Protein AF-A0A5B7A0M5-F1 (afdb_monomer_lite)

Sequence (114 aa):
MDFSESTKVVYNRIQKLEPENVSKIIGYLLLQDHGEREMIRLAFSPDNLIHSLINKAKTDLGLSSKQAVSAPISTPQSNPAPVSDIPLQFTPFSPASSRPFSSPATLRAANPYW

Radius of gyration: 30.97 Å; chains: 1; bounding box: 58×80×61 Å

Secondary structure (DSSP, 8-state):
----HHHHHHHHHHHHH-TTTHHHHHHHHHTSTTHHHHHHHHHTS-HHHHHHHHHHHHHHTT-S--------------------------------------------------

InterPro domains:
  IPR056276 AtC3H46-like, PABC-like domain [PF23182] (1-66)

Organism: Davidia involucrata (NCBI:txid16924)

Foldseek 3Di:
DPDDPLLVLLLVLVCVVCVPCSVVLLVVLCPDPCSVVVSNVNSPDDSVVSVVSVVVSCVVVVVPPPPPPVDPPDDPDDDDDDDDDDDDDDDDDDDDDDYDDDDDDDDDDDDDDD

pLDDT: mean 74.53, std 22.61, range [39.28, 97.0]

Structure (mmCIF, N/CA/C/O backbone):
data_AF-A0A5B7A0M5-F1
#
_entry.id   AF-A0A5B7A0M5-F1
#
loop_
_atom_site.group_PDB
_atom_site.id
_atom_site.type_symbol
_atom_site.label_atom_id
_atom_site.label_alt_id
_atom_site.label_comp_id
_atom_site.label_asym_id
_atom_site.label_entity_id
_atom_site.label_seq_id
_atom_site.pdbx_PDB_ins_code
_atom_site.Cartn_x
_atom_site.Cartn_y
_atom_site.Cartn_z
_atom_site.occupancy
_atom_site.B_iso_or_equiv
_atom_site.auth_seq_id
_atom_site.auth_comp_id
_atom_site.auth_asym_id
_atom_site.auth_atom_id
_atom_site.pdbx_PDB_model_num
ATOM 1 N N . MET A 1 1 ? 13.978 -1.798 11.317 1.00 61.91 1 MET A N 1
ATOM 2 C CA . MET A 1 1 ? 12.936 -2.723 10.840 1.00 61.91 1 MET A CA 1
ATOM 3 C C . MET A 1 1 ? 13.471 -3.408 9.601 1.00 61.91 1 MET A C 1
ATOM 5 O O . MET A 1 1 ? 13.866 -2.725 8.662 1.00 61.91 1 MET A O 1
ATOM 9 N N . ASP A 1 2 ? 13.590 -4.724 9.647 1.00 82.50 2 ASP A N 1
ATOM 10 C CA . ASP A 1 2 ? 14.067 -5.600 8.578 1.00 82.50 2 ASP A CA 1
ATOM 11 C C . ASP A 1 2 ? 12.949 -5.852 7.559 1.00 82.50 2 ASP A C 1
ATOM 13 O O . ASP A 1 2 ? 12.377 -6.927 7.440 1.00 82.50 2 ASP A O 1
ATOM 17 N N . PHE A 1 3 ? 12.592 -4.800 6.830 1.00 87.50 3 PHE A N 1
ATOM 18 C CA . PHE A 1 3 ? 11.593 -4.878 5.774 1.00 87.50 3 PHE A CA 1
ATOM 19 C C . PHE A 1 3 ? 12.175 -5.360 4.442 1.00 87.50 3 PHE A C 1
ATOM 21 O O . PHE A 1 3 ? 13.338 -5.087 4.129 1.00 87.50 3 PHE A O 1
ATOM 28 N N . SER A 1 4 ? 11.320 -5.976 3.616 1.00 94.38 4 SER A N 1
ATOM 29 C CA . SER A 1 4 ? 11.610 -6.213 2.197 1.00 94.38 4 SER A CA 1
ATOM 30 C C . SER A 1 4 ? 11.890 -4.893 1.468 1.00 94.38 4 SER A C 1
ATOM 32 O O . SER A 1 4 ? 11.410 -3.828 1.874 1.00 94.38 4 SER A O 1
ATOM 34 N N . GLU A 1 5 ? 12.641 -4.943 0.368 1.00 95.62 5 GLU A N 1
ATOM 35 C CA . GLU A 1 5 ? 12.988 -3.733 -0.387 1.00 95.62 5 GLU A CA 1
ATOM 36 C C . GLU A 1 5 ? 11.743 -3.015 -0.930 1.00 95.62 5 GLU A C 1
ATOM 38 O O . GLU A 1 5 ? 11.610 -1.799 -0.798 1.00 95.62 5 GLU A O 1
ATOM 43 N N . SER A 1 6 ? 10.762 -3.778 -1.419 1.00 96.06 6 SER A N 1
ATOM 44 C CA . SER A 1 6 ? 9.465 -3.253 -1.853 1.00 96.06 6 SER A CA 1
ATOM 45 C C . SER A 1 6 ? 8.751 -2.506 -0.729 1.00 96.06 6 SER A C 1
ATOM 47 O O . SER A 1 6 ? 8.260 -1.395 -0.926 1.00 96.06 6 SER A O 1
ATOM 49 N N . THR A 1 7 ? 8.745 -3.069 0.482 1.00 96.75 7 THR A N 1
ATOM 50 C CA . THR A 1 7 ? 8.127 -2.424 1.643 1.00 96.75 7 THR A CA 1
ATOM 51 C C . THR A 1 7 ? 8.852 -1.138 2.028 1.00 96.75 7 THR A C 1
ATOM 53 O O . THR A 1 7 ? 8.182 -0.165 2.358 1.00 96.75 7 THR A O 1
ATOM 56 N N . LYS A 1 8 ? 10.188 -1.071 1.937 1.00 96.62 8 LYS A N 1
ATOM 57 C CA . LYS A 1 8 ? 10.931 0.178 2.191 1.00 96.62 8 LYS A CA 1
ATOM 58 C C . LYS A 1 8 ? 10.571 1.269 1.185 1.00 96.62 8 LYS A C 1
ATOM 60 O O . LYS A 1 8 ? 10.372 2.417 1.576 1.00 96.62 8 LYS A O 1
ATOM 65 N N . VAL A 1 9 ? 10.453 0.923 -0.099 1.00 96.69 9 VAL A N 1
ATOM 66 C CA . VAL A 1 9 ? 10.041 1.872 -1.146 1.00 96.69 9 VAL A CA 1
ATOM 67 C C . VAL A 1 9 ? 8.641 2.412 -0.859 1.00 96.69 9 VAL A C 1
ATOM 69 O O . VAL A 1 9 ? 8.441 3.628 -0.856 1.00 96.69 9 VAL A O 1
ATOM 72 N N . VAL A 1 10 ? 7.684 1.528 -0.564 1.00 97.00 10 VAL A N 1
ATOM 73 C CA . VAL A 1 10 ? 6.308 1.925 -0.227 1.00 97.00 10 VAL A CA 1
ATOM 74 C C . VAL A 1 10 ? 6.280 2.755 1.058 1.00 97.00 10 VAL A C 1
ATOM 76 O O . VAL A 1 10 ? 5.651 3.810 1.076 1.00 97.00 10 VAL A O 1
ATOM 79 N N . TYR A 1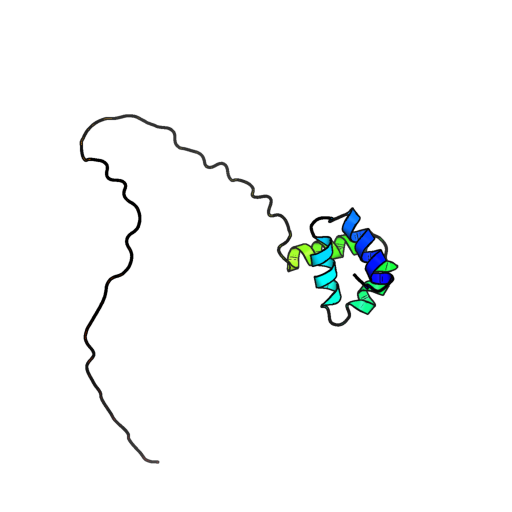 11 ? 7.015 2.349 2.097 1.00 96.75 11 TYR A N 1
ATOM 80 C CA . TYR A 1 11 ? 7.152 3.091 3.351 1.00 96.75 11 TYR A CA 1
ATOM 81 C C . TYR A 1 11 ? 7.634 4.518 3.094 1.00 96.75 11 TYR A C 1
ATOM 83 O O . TYR A 1 11 ? 6.978 5.463 3.517 1.00 96.75 11 TYR A O 1
ATOM 91 N N . ASN A 1 12 ? 8.724 4.694 2.345 1.00 96.25 12 ASN A N 1
ATOM 92 C CA . ASN A 1 12 ? 9.284 6.014 2.052 1.00 96.25 12 ASN A CA 1
ATOM 93 C C . ASN A 1 12 ? 8.312 6.900 1.259 1.00 96.25 12 ASN A C 1
ATOM 95 O O . ASN A 1 12 ? 8.261 8.111 1.471 1.00 96.25 12 ASN A O 1
ATOM 99 N N . ARG A 1 13 ? 7.533 6.316 0.342 1.00 96.69 13 ARG A N 1
ATOM 100 C CA . ARG A 1 13 ? 6.520 7.051 -0.432 1.00 96.69 13 ARG A CA 1
ATOM 101 C C . ARG A 1 13 ? 5.345 7.470 0.447 1.00 96.69 13 ARG A C 1
ATOM 103 O O . ARG A 1 13 ? 4.949 8.630 0.400 1.00 96.69 13 ARG A O 1
ATOM 110 N N . ILE A 1 14 ? 4.843 6.571 1.294 1.00 96.62 14 ILE A N 1
ATOM 111 C CA . ILE A 1 14 ? 3.765 6.881 2.241 1.00 96.62 14 ILE A CA 1
ATOM 112 C C . ILE A 1 14 ? 4.243 7.886 3.293 1.00 96.62 14 ILE A C 1
ATOM 114 O O . ILE A 1 14 ? 3.510 8.816 3.595 1.00 96.62 14 ILE A O 1
ATOM 118 N N . GLN A 1 15 ? 5.471 7.775 3.802 1.00 96.56 15 GLN A N 1
ATOM 119 C CA . GLN A 1 15 ? 6.026 8.682 4.813 1.00 96.56 15 GLN A CA 1
ATOM 120 C C . GLN A 1 15 ? 6.055 10.142 4.347 1.00 96.56 15 GLN A C 1
ATOM 122 O O . GLN A 1 15 ? 5.826 11.041 5.151 1.00 96.56 15 GLN A O 1
ATOM 127 N N . LYS A 1 16 ? 6.309 10.390 3.056 1.00 95.94 16 LYS A N 1
ATOM 128 C CA . LYS A 1 16 ? 6.275 11.745 2.481 1.00 95.94 16 LYS A CA 1
ATOM 129 C C . LYS A 1 16 ? 4.879 12.373 2.513 1.00 95.94 16 LYS A C 1
ATOM 131 O O . LYS A 1 16 ? 4.776 13.593 2.522 1.00 95.94 16 LYS A O 1
ATOM 136 N N . LEU A 1 17 ? 3.830 11.552 2.501 1.00 94.12 17 LEU A N 1
ATOM 137 C CA . LEU A 1 17 ? 2.432 11.986 2.453 1.00 94.12 17 LEU A CA 1
ATOM 138 C C . LEU A 1 17 ? 1.771 11.952 3.840 1.00 94.12 17 LEU A C 1
ATOM 140 O O . LEU A 1 17 ? 0.994 12.835 4.180 1.00 94.12 17 LEU A O 1
ATOM 144 N N . GLU A 1 18 ? 2.084 10.935 4.640 1.00 94.12 18 GLU A N 1
ATOM 145 C CA . GLU A 1 18 ? 1.461 10.617 5.928 1.00 94.12 18 GLU A CA 1
ATOM 146 C C . GLU A 1 18 ? 2.526 10.204 6.963 1.00 94.12 18 GLU A C 1
ATOM 148 O O . GLU A 1 18 ? 2.574 9.043 7.389 1.00 94.12 18 GLU A O 1
ATOM 153 N N . PRO A 1 19 ? 3.393 11.134 7.401 1.00 94.75 19 PRO A N 1
ATOM 154 C CA . PRO A 1 19 ? 4.484 10.818 8.321 1.00 94.75 19 PRO A CA 1
ATOM 155 C C . PRO A 1 19 ? 3.990 10.285 9.673 1.00 94.75 19 PRO A C 1
ATOM 157 O O . PRO A 1 19 ? 4.643 9.431 10.265 1.00 94.75 19 PRO A O 1
ATOM 160 N N . GLU A 1 20 ? 2.821 10.729 10.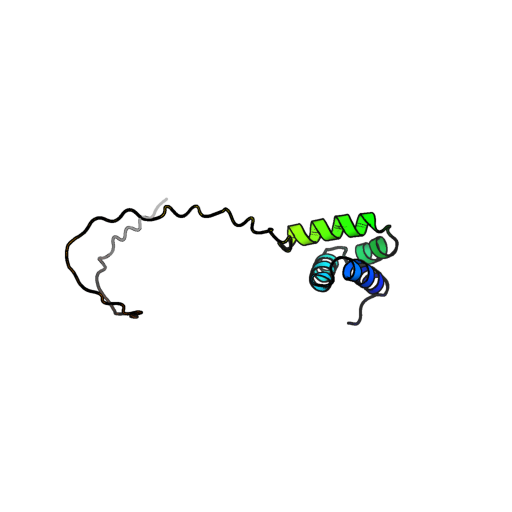144 1.00 95.25 20 GLU A N 1
ATOM 161 C CA . GLU A 1 20 ? 2.274 10.301 11.439 1.00 95.25 20 GLU A CA 1
ATOM 162 C C . GLU A 1 20 ? 1.626 8.912 11.404 1.00 95.25 20 GLU A C 1
ATOM 164 O O . GLU A 1 20 ? 1.578 8.208 12.414 1.00 95.25 20 GLU A O 1
ATOM 169 N N . ASN A 1 21 ? 1.125 8.498 10.237 1.00 95.44 21 ASN A N 1
ATOM 170 C CA . ASN A 1 21 ? 0.325 7.282 10.091 1.00 95.44 21 ASN A CA 1
ATOM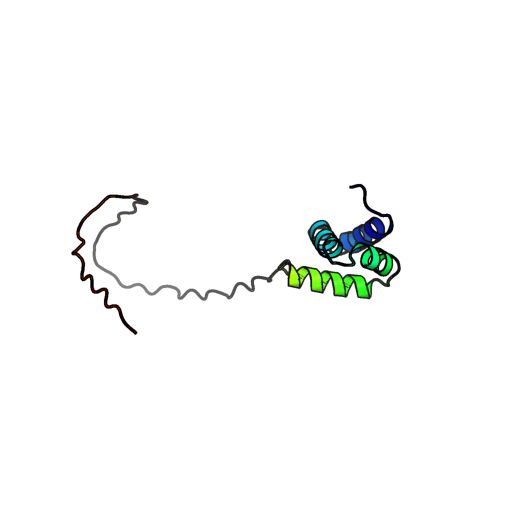 171 C C . ASN A 1 21 ? 1.034 6.174 9.303 1.00 95.44 21 ASN A C 1
ATOM 173 O O . ASN A 1 21 ? 0.489 5.073 9.201 1.00 95.44 21 ASN A O 1
ATOM 177 N N . VAL A 1 22 ? 2.241 6.420 8.779 1.00 96.00 22 VAL A N 1
ATOM 178 C CA . VAL A 1 22 ? 2.958 5.485 7.895 1.00 96.00 22 VAL A CA 1
ATOM 179 C C . VAL A 1 22 ? 3.064 4.076 8.477 1.00 96.00 22 VAL A C 1
ATOM 181 O O . VAL A 1 22 ? 2.702 3.115 7.803 1.00 96.00 22 VAL A O 1
ATOM 184 N N . SER A 1 23 ? 3.459 3.932 9.744 1.00 95.56 23 SER A N 1
ATOM 185 C CA . SER A 1 23 ? 3.611 2.616 10.379 1.00 95.56 23 SER A CA 1
ATOM 186 C C . SER A 1 23 ? 2.286 1.855 10.469 1.00 95.56 23 SER A C 1
ATOM 188 O O . SER A 1 23 ? 2.259 0.645 10.256 1.00 95.56 23 SER A O 1
ATOM 190 N N . LYS A 1 24 ? 1.174 2.557 10.728 1.00 96.50 24 LYS A N 1
ATOM 191 C CA . LYS A 1 24 ? -0.167 1.953 10.798 1.00 96.50 24 LYS A CA 1
ATOM 192 C C . LYS A 1 24 ? -0.654 1.523 9.418 1.00 96.50 24 LYS A C 1
ATOM 194 O O . LYS A 1 24 ? -1.192 0.432 9.277 1.00 96.50 24 LYS A O 1
ATOM 199 N N . ILE A 1 25 ? -0.432 2.356 8.401 1.00 96.75 25 ILE A N 1
ATOM 200 C CA . ILE A 1 25 ? -0.827 2.063 7.018 1.00 96.75 25 ILE A CA 1
ATOM 201 C C . ILE A 1 25 ? -0.011 0.887 6.466 1.00 96.75 25 ILE A C 1
ATOM 203 O O . ILE A 1 25 ? -0.572 -0.021 5.860 1.00 96.75 25 ILE A O 1
ATOM 207 N N . ILE A 1 26 ? 1.300 0.857 6.716 1.00 96.19 26 ILE A N 1
ATOM 208 C CA . ILE A 1 26 ? 2.163 -0.264 6.320 1.00 96.19 26 ILE A CA 1
ATOM 209 C C . ILE A 1 26 ? 1.749 -1.546 7.043 1.00 96.19 26 ILE A C 1
ATOM 211 O O . ILE A 1 26 ? 1.615 -2.581 6.396 1.00 96.19 26 ILE A O 1
ATOM 215 N N . GLY A 1 27 ? 1.472 -1.477 8.349 1.00 95.62 27 GLY A N 1
ATOM 216 C CA . GLY A 1 27 ? 0.946 -2.614 9.106 1.00 95.62 27 GLY A CA 1
ATOM 217 C C . GLY A 1 27 ? -0.373 -3.138 8.534 1.00 95.62 27 GLY A C 1
ATOM 218 O O . GLY A 1 27 ? -0.494 -4.331 8.275 1.00 95.62 27 GLY A O 1
ATOM 219 N N . TYR A 1 28 ? -1.325 -2.246 8.248 1.00 96.31 28 TYR A N 1
ATOM 220 C CA . TYR A 1 28 ? -2.596 -2.589 7.602 1.00 96.31 28 TYR A CA 1
ATOM 221 C C . TYR A 1 28 ? -2.395 -3.321 6.272 1.00 96.31 28 TYR A C 1
ATOM 223 O O . TYR A 1 28 ? -3.075 -4.304 5.999 1.00 96.31 28 TYR A O 1
ATOM 231 N N . LEU A 1 29 ? -1.439 -2.879 5.454 1.00 95.19 29 LEU A N 1
ATOM 232 C CA . LEU A 1 29 ? -1.158 -3.516 4.173 1.00 95.19 29 LEU A CA 1
ATOM 233 C C . LEU A 1 29 ? -0.514 -4.895 4.314 1.00 95.19 29 LEU A C 1
ATOM 235 O O . LEU A 1 29 ? -0.872 -5.806 3.575 1.00 95.19 29 LEU A O 1
ATOM 239 N N . LEU A 1 30 ? 0.436 -5.042 5.238 1.00 94.75 30 LEU A N 1
ATOM 240 C CA . LEU A 1 30 ? 1.166 -6.292 5.449 1.00 94.75 30 LEU A CA 1
ATOM 241 C C . LEU A 1 30 ? 0.301 -7.386 6.082 1.00 94.75 30 LEU A C 1
ATOM 243 O O . LEU A 1 30 ? 0.575 -8.560 5.868 1.00 94.75 30 LEU A O 1
ATOM 247 N N . LEU A 1 31 ? -0.736 -7.005 6.831 1.00 95.06 31 LEU A N 1
ATOM 248 C CA . LEU A 1 31 ? -1.688 -7.935 7.444 1.00 95.06 31 LEU A CA 1
ATOM 249 C C . LEU A 1 31 ? -2.729 -8.489 6.459 1.00 95.06 31 LEU A C 1
ATOM 251 O O . LEU A 1 31 ? -3.499 -9.368 6.834 1.00 95.06 31 LEU A O 1
ATOM 255 N N . GLN A 1 32 ? -2.778 -7.992 5.219 1.00 92.56 32 GLN A N 1
ATOM 256 C CA . GLN A 1 32 ? -3.651 -8.561 4.193 1.00 92.56 32 GLN A CA 1
ATOM 257 C C . GLN A 1 32 ? -3.110 -9.906 3.693 1.00 92.56 32 GLN A C 1
ATOM 259 O O . GLN A 1 32 ? -1.896 -10.101 3.626 1.00 92.56 32 GLN A O 1
ATOM 264 N N . ASP A 1 33 ? -4.004 -10.785 3.226 1.00 92.62 33 ASP A N 1
ATOM 265 C CA . ASP A 1 33 ? -3.665 -12.123 2.702 1.00 92.62 33 ASP A CA 1
ATOM 266 C C . ASP A 1 33 ? -2.574 -12.102 1.614 1.00 92.62 33 ASP A C 1
ATOM 268 O O . ASP A 1 33 ? -1.849 -13.075 1.400 1.00 92.62 33 ASP A O 1
ATOM 272 N N . HIS A 1 34 ? -2.441 -10.979 0.902 1.00 93.69 34 HIS A N 1
ATOM 273 C CA . HIS A 1 34 ? -1.454 -10.772 -0.159 1.00 93.69 34 HIS A CA 1
ATOM 274 C C . HIS A 1 34 ? -0.533 -9.570 0.095 1.00 93.69 34 HIS A C 1
ATOM 276 O O . HIS A 1 34 ? -0.049 -8.962 -0.858 1.00 93.69 34 HIS A O 1
ATOM 282 N N . GLY A 1 35 ? -0.263 -9.232 1.360 1.00 93.75 35 GLY A N 1
ATOM 283 C CA . GLY A 1 35 ? 0.479 -8.028 1.743 1.00 93.75 35 GLY A CA 1
ATOM 284 C C . GLY A 1 35 ? 1.825 -7.861 1.033 1.00 93.75 35 GLY A C 1
ATOM 285 O O . GLY A 1 35 ? 2.093 -6.803 0.471 1.00 93.75 35 GLY A O 1
ATOM 286 N N . GLU A 1 36 ? 2.652 -8.907 0.961 1.00 92.94 36 GLU A N 1
ATOM 287 C CA . GLU A 1 36 ? 3.951 -8.842 0.271 1.00 92.94 36 GLU A CA 1
ATOM 288 C C . GLU A 1 36 ? 3.810 -8.624 -1.246 1.00 92.94 36 GLU A C 1
ATOM 290 O O . GLU A 1 36 ? 4.486 -7.773 -1.829 1.00 92.94 36 GLU A O 1
ATOM 295 N N . ARG A 1 37 ? 2.888 -9.343 -1.898 1.00 94.88 37 ARG A N 1
ATOM 296 C CA . ARG A 1 37 ? 2.615 -9.175 -3.334 1.00 94.88 37 ARG A CA 1
ATOM 297 C C . ARG A 1 37 ? 2.122 -7.762 -3.635 1.00 94.88 37 ARG A C 1
ATOM 299 O O . ARG A 1 37 ? 2.551 -7.148 -4.611 1.00 94.88 37 ARG A O 1
ATOM 306 N N . GLU A 1 38 ? 1.241 -7.243 -2.788 1.00 94.62 38 GLU A N 1
ATOM 307 C CA . GLU A 1 38 ? 0.727 -5.884 -2.903 1.00 94.62 38 GLU A CA 1
ATOM 308 C C . GLU A 1 38 ? 1.831 -4.850 -2.661 1.00 94.62 38 GLU A C 1
ATOM 310 O O . GLU A 1 38 ? 1.896 -3.868 -3.393 1.00 94.62 38 GLU A O 1
ATOM 315 N N . MET A 1 39 ? 2.768 -5.090 -1.736 1.00 96.31 39 MET A N 1
ATOM 316 C CA . MET A 1 39 ? 3.948 -4.233 -1.549 1.00 96.31 39 MET A CA 1
ATOM 317 C C . MET A 1 39 ? 4.797 -4.151 -2.811 1.00 96.31 39 MET A C 1
ATOM 319 O O . MET A 1 39 ? 5.171 -3.054 -3.221 1.00 96.31 39 MET A O 1
ATOM 323 N N . ILE A 1 40 ? 5.074 -5.294 -3.446 1.00 96.69 40 ILE A N 1
ATOM 324 C CA . ILE A 1 40 ? 5.804 -5.334 -4.718 1.00 96.69 40 ILE A CA 1
ATOM 325 C C . ILE A 1 40 ? 5.042 -4.522 -5.767 1.00 96.69 40 ILE A C 1
ATOM 327 O O . ILE A 1 40 ? 5.612 -3.618 -6.374 1.00 96.69 40 ILE A O 1
ATOM 331 N N . ARG A 1 41 ? 3.737 -4.768 -5.940 1.00 95.88 41 ARG A N 1
ATOM 332 C CA . ARG A 1 41 ? 2.925 -4.032 -6.920 1.00 95.88 41 ARG A CA 1
ATOM 333 C C . ARG A 1 41 ? 2.949 -2.526 -6.665 1.00 95.88 41 ARG A C 1
ATOM 335 O O . ARG A 1 41 ? 3.129 -1.755 -7.604 1.00 95.88 41 ARG A O 1
ATOM 342 N N . LEU A 1 42 ? 2.781 -2.103 -5.415 1.00 95.75 42 LEU A N 1
ATOM 343 C CA . LEU A 1 42 ? 2.746 -0.695 -5.025 1.00 95.75 42 LEU A CA 1
ATOM 344 C C . LEU A 1 42 ? 4.103 -0.012 -5.196 1.00 95.75 42 LEU A C 1
ATOM 346 O O . LEU A 1 42 ? 4.141 1.137 -5.633 1.00 95.75 42 LEU A O 1
ATOM 350 N N . ALA A 1 43 ? 5.208 -0.711 -4.925 1.00 96.12 43 ALA A N 1
ATOM 351 C CA . ALA A 1 43 ? 6.555 -0.176 -5.109 1.00 96.12 43 ALA A CA 1
ATOM 352 C C . ALA A 1 43 ? 6.798 0.275 -6.560 1.00 96.12 43 ALA A C 1
ATOM 354 O O . ALA A 1 43 ? 7.377 1.340 -6.771 1.00 96.12 43 ALA A O 1
ATOM 355 N N . PHE A 1 44 ? 6.277 -0.476 -7.535 1.00 95.81 44 PHE A N 1
ATOM 356 C CA . PHE A 1 44 ? 6.375 -0.175 -8.971 1.00 95.81 44 PHE A CA 1
ATOM 357 C C . PHE A 1 44 ? 5.159 0.569 -9.549 1.00 95.81 44 PHE A C 1
ATOM 359 O O . PHE A 1 44 ? 5.126 0.876 -10.738 1.00 95.81 44 PHE A O 1
ATOM 366 N N . SER A 1 45 ? 4.150 0.867 -8.730 1.00 94.19 45 SER A N 1
ATOM 367 C CA . SER A 1 45 ? 2.950 1.592 -9.156 1.00 94.19 45 SER A CA 1
ATOM 368 C C . SER A 1 45 ? 3.160 3.109 -9.149 1.00 94.19 45 SER A C 1
ATOM 370 O O . SER A 1 45 ? 3.988 3.601 -8.382 1.00 94.19 45 SER A O 1
ATOM 372 N N . PRO A 1 46 ? 2.386 3.884 -9.927 1.00 95.00 46 PRO A N 1
ATOM 373 C CA . PRO A 1 46 ? 2.383 5.347 -9.855 1.00 95.00 46 PRO A CA 1
ATOM 374 C C . PRO A 1 46 ? 1.778 5.880 -8.541 1.00 95.00 46 PRO A C 1
ATOM 376 O O . PRO A 1 46 ? 1.034 5.183 -7.846 1.00 95.00 46 PRO A O 1
ATOM 379 N N . ASP A 1 47 ? 2.108 7.127 -8.183 1.00 92.50 47 ASP A N 1
ATOM 380 C CA . ASP A 1 47 ? 1.761 7.724 -6.879 1.00 92.50 47 ASP A CA 1
ATOM 381 C C . ASP A 1 47 ? 0.246 7.825 -6.636 1.00 92.50 47 ASP A C 1
ATOM 383 O O . ASP A 1 47 ? -0.211 7.656 -5.508 1.00 92.50 47 ASP A O 1
ATOM 387 N N . ASN A 1 48 ? -0.571 8.010 -7.676 1.00 93.25 48 ASN A N 1
ATOM 388 C CA . ASN A 1 48 ? -2.031 8.099 -7.541 1.00 93.25 48 ASN A CA 1
ATOM 389 C C . ASN A 1 48 ? -2.656 6.848 -6.888 1.00 93.25 48 ASN A C 1
ATOM 391 O O . ASN A 1 48 ? -3.644 6.956 -6.154 1.00 93.25 48 ASN A O 1
ATOM 395 N N . LEU A 1 49 ? -2.070 5.666 -7.114 1.00 94.12 49 LEU A N 1
ATOM 396 C CA . LEU A 1 49 ? -2.515 4.432 -6.465 1.00 94.12 49 LEU A CA 1
ATOM 397 C C . LEU A 1 49 ? -2.162 4.422 -4.976 1.00 94.12 49 LEU A C 1
ATOM 399 O O . LEU A 1 49 ? -2.981 4.003 -4.160 1.00 94.12 49 LEU A O 1
ATOM 403 N N . ILE A 1 50 ? -0.996 4.960 -4.610 1.00 94.69 50 ILE A N 1
ATOM 404 C CA . ILE A 1 50 ? -0.600 5.115 -3.207 1.00 94.69 50 ILE A CA 1
ATOM 405 C C . ILE A 1 50 ? -1.551 6.065 -2.482 1.00 94.69 50 ILE A C 1
ATOM 407 O O . ILE A 1 50 ? -2.014 5.734 -1.397 1.00 94.69 50 ILE A O 1
ATOM 411 N N . HIS A 1 51 ? -1.912 7.198 -3.087 1.00 95.00 51 HIS A N 1
ATOM 412 C CA . HIS A 1 51 ? -2.858 8.145 -2.484 1.00 95.00 51 HIS A CA 1
ATOM 413 C C . HIS A 1 51 ? -4.225 7.501 -2.215 1.00 95.00 51 HIS A C 1
ATOM 415 O O . HIS A 1 51 ? -4.778 7.624 -1.122 1.00 95.00 51 HIS A O 1
ATOM 421 N N . SER A 1 52 ? -4.757 6.778 -3.204 1.00 94.69 52 SER A N 1
ATOM 422 C CA . SER A 1 52 ? -6.044 6.082 -3.075 1.00 94.69 52 SER A CA 1
ATOM 423 C C . SER A 1 52 ? -6.004 5.042 -1.955 1.00 94.69 52 SER A C 1
ATOM 425 O O . SER A 1 52 ? -6.935 4.928 -1.159 1.00 94.69 52 SER A O 1
ATOM 427 N N . LEU A 1 53 ? -4.892 4.316 -1.859 1.00 94.00 53 LEU A N 1
ATOM 428 C CA . LEU A 1 53 ? -4.687 3.296 -0.846 1.00 94.00 53 LEU A CA 1
ATOM 429 C C . LEU A 1 53 ? -4.508 3.882 0.558 1.00 94.00 53 LEU A C 1
ATOM 431 O O . LEU A 1 53 ? -5.073 3.349 1.509 1.00 94.00 53 LEU A O 1
ATOM 435 N N . ILE A 1 54 ? -3.767 4.983 0.688 1.00 95.38 54 ILE A N 1
ATOM 436 C CA . ILE A 1 54 ? -3.639 5.735 1.940 1.00 95.38 54 ILE A CA 1
ATOM 437 C C . ILE A 1 54 ? -5.024 6.151 2.429 1.00 95.38 54 ILE A C 1
ATOM 439 O O . ILE A 1 54 ? -5.355 5.916 3.588 1.00 95.38 54 ILE A O 1
ATOM 443 N N . ASN A 1 55 ? -5.852 6.720 1.549 1.00 95.50 55 ASN A N 1
ATOM 444 C CA . ASN A 1 55 ? -7.202 7.144 1.909 1.00 95.50 55 ASN A CA 1
ATOM 445 C C . ASN A 1 55 ? -8.051 5.961 2.376 1.00 95.50 55 ASN A C 1
ATOM 447 O O . ASN A 1 55 ? -8.654 6.039 3.444 1.00 95.50 55 ASN A O 1
ATOM 451 N N . LYS A 1 56 ? -8.027 4.843 1.638 1.00 95.31 56 LYS A N 1
ATOM 452 C CA . LYS A 1 56 ? -8.717 3.612 2.044 1.00 95.31 56 LYS A CA 1
ATOM 453 C C . LYS A 1 56 ? -8.254 3.137 3.423 1.00 95.31 56 LYS A C 1
ATOM 455 O O . LYS A 1 56 ? -9.082 2.908 4.297 1.00 95.31 56 LYS A O 1
ATOM 460 N N . ALA A 1 57 ? -6.943 3.037 3.640 1.00 95.62 57 ALA A N 1
ATOM 461 C CA . ALA A 1 57 ? -6.382 2.600 4.913 1.00 95.62 57 ALA A CA 1
ATOM 462 C C . ALA A 1 57 ? -6.768 3.548 6.058 1.00 95.62 57 ALA A C 1
ATOM 464 O O . ALA A 1 57 ? -7.123 3.095 7.140 1.00 95.62 57 ALA A O 1
ATOM 465 N N . LYS A 1 58 ? -6.759 4.867 5.831 1.00 95.12 58 LYS A N 1
ATOM 466 C CA . LYS A 1 58 ? -7.183 5.852 6.837 1.00 95.12 58 LYS A CA 1
ATOM 467 C C . LYS A 1 58 ? -8.663 5.731 7.180 1.00 95.12 58 LYS A C 1
ATOM 469 O O . LYS A 1 58 ? -9.008 5.883 8.349 1.00 95.12 58 LYS A O 1
ATOM 474 N N . THR A 1 59 ? -9.522 5.467 6.199 1.00 95.31 59 THR A N 1
ATOM 475 C CA . THR A 1 59 ? -10.948 5.218 6.434 1.00 95.31 59 THR A CA 1
ATOM 476 C C . THR A 1 59 ? -11.151 3.944 7.248 1.00 95.31 59 THR A C 1
ATOM 478 O O . THR A 1 59 ? -11.813 3.995 8.281 1.00 95.31 59 THR A O 1
ATOM 481 N N . ASP A 1 60 ? -10.521 2.841 6.843 1.00 94.94 60 ASP A N 1
ATOM 482 C CA . ASP A 1 60 ? -10.671 1.534 7.494 1.00 94.94 60 ASP A CA 1
ATOM 483 C C . ASP A 1 60 ? -10.112 1.531 8.928 1.00 94.94 60 ASP A C 1
ATOM 485 O O . ASP A 1 60 ? -10.663 0.887 9.818 1.00 94.94 60 ASP A O 1
ATOM 489 N N . LEU A 1 61 ? -9.036 2.283 9.174 1.00 94.19 61 LEU A N 1
ATOM 490 C CA . LEU A 1 61 ? -8.403 2.412 10.490 1.00 94.19 61 LEU A CA 1
ATOM 491 C C . LEU A 1 61 ? -8.999 3.540 11.352 1.00 94.19 61 LEU A C 1
ATOM 493 O O . LEU A 1 61 ? -8.538 3.755 12.473 1.00 94.19 61 LEU A O 1
ATOM 497 N N . GLY A 1 62 ? -9.965 4.309 10.837 1.00 93.44 62 GLY A N 1
ATOM 498 C CA . GLY A 1 62 ? -10.517 5.473 11.540 1.00 93.44 62 GLY A CA 1
ATOM 499 C C . GLY A 1 62 ? -9.501 6.599 11.789 1.00 93.44 62 GLY A C 1
ATOM 500 O O . GLY A 1 62 ? -9.673 7.392 12.710 1.00 93.44 62 GLY A O 1
ATOM 501 N N . LEU A 1 63 ? -8.438 6.677 10.980 1.00 89.00 63 LEU A N 1
ATOM 502 C CA . LEU A 1 63 ? -7.377 7.693 11.060 1.00 89.00 63 LEU A CA 1
ATOM 503 C C . LEU A 1 63 ? -7.709 8.961 10.273 1.00 89.00 63 LEU A C 1
ATOM 505 O O . LEU A 1 63 ? -6.930 9.916 10.273 1.00 89.00 63 LEU A O 1
ATOM 509 N N . SER A 1 64 ? -8.838 8.979 9.560 1.00 80.88 64 SER A N 1
ATOM 510 C CA . SER A 1 64 ? -9.346 10.222 8.998 1.00 80.88 64 SER A CA 1
ATOM 511 C C . SER A 1 64 ? -9.611 11.166 10.160 1.00 80.88 64 SER A C 1
ATOM 513 O O . SER A 1 64 ? -10.522 10.925 10.952 1.00 80.88 64 SER A O 1
ATOM 515 N N . SER A 1 65 ? -8.811 12.229 10.263 1.00 65.31 65 SER A N 1
ATOM 516 C CA . SER A 1 65 ? -9.102 13.330 11.167 1.00 65.31 65 SER A CA 1
ATOM 517 C C . SER A 1 65 ? -10.506 13.802 10.817 1.00 65.31 65 SER A C 1
ATOM 519 O O . SER A 1 65 ? -10.726 14.431 9.780 1.00 65.31 65 SER A O 1
ATOM 521 N N . LYS A 1 66 ? -11.494 13.426 11.636 1.00 58.69 66 LYS A N 1
ATOM 522 C CA . LYS A 1 66 ? -12.710 14.213 11.736 1.00 58.69 66 LYS A CA 1
ATOM 523 C C . LYS A 1 66 ? -12.180 15.569 12.145 1.00 58.69 66 LYS A C 1
ATOM 525 O O . LYS A 1 66 ? -11.829 15.764 13.304 1.00 58.69 66 LYS A O 1
ATOM 530 N N . GLN A 1 67 ? -12.082 16.478 11.183 1.00 52.09 67 GLN A N 1
ATOM 531 C CA . GLN A 1 67 ? -12.119 17.886 11.486 1.00 52.09 67 GLN A CA 1
ATOM 532 C C . GLN A 1 67 ? -13.375 18.028 12.332 1.00 52.09 67 GLN A C 1
ATOM 534 O O . GLN A 1 67 ? -14.492 17.887 11.832 1.00 52.09 67 GLN A O 1
ATOM 539 N N . ALA A 1 68 ? -13.181 18.112 13.647 1.00 51.22 68 ALA A N 1
ATOM 540 C CA . ALA A 1 68 ? -14.232 18.457 14.563 1.00 51.22 68 ALA A CA 1
ATOM 541 C C . ALA A 1 68 ? -14.630 19.851 14.104 1.00 51.22 68 ALA A C 1
ATOM 543 O O . ALA A 1 68 ? -13.963 20.839 14.399 1.00 51.22 68 ALA A O 1
ATOM 544 N N . VAL A 1 69 ? -15.650 19.912 13.253 1.00 50.97 69 VAL A N 1
ATOM 545 C CA . VAL A 1 69 ? -16.395 21.131 13.034 1.00 50.97 69 VAL A CA 1
ATOM 546 C C . VAL A 1 69 ? -17.009 21.373 14.397 1.00 50.97 69 VAL A C 1
ATOM 548 O O . VAL A 1 69 ? -18.021 20.771 14.750 1.00 50.97 69 VAL A O 1
ATOM 551 N N . SER A 1 70 ? -16.297 22.138 15.219 1.00 49.94 70 SER A N 1
ATOM 552 C CA . SER A 1 70 ? -16.824 22.716 16.435 1.00 49.94 70 SER A CA 1
ATOM 553 C C . SER A 1 70 ? -18.064 23.476 15.997 1.00 49.94 70 SER A C 1
ATOM 555 O O . SER A 1 70 ? -17.965 24.561 15.426 1.00 49.94 70 SER A O 1
ATOM 557 N N . ALA A 1 71 ? -19.234 22.861 16.157 1.00 55.28 71 ALA A N 1
ATOM 558 C CA . ALA A 1 71 ? -20.484 23.578 16.032 1.00 55.28 71 ALA A CA 1
ATOM 559 C C . ALA A 1 71 ? -20.383 24.777 16.988 1.00 55.28 71 ALA A C 1
ATOM 561 O O . ALA A 1 71 ? -19.980 24.579 18.141 1.00 55.28 71 ALA A O 1
ATOM 562 N N . PRO A 1 72 ? -20.673 26.013 16.549 1.00 50.19 72 PRO A N 1
ATOM 563 C CA . PRO A 1 72 ? -20.719 27.130 17.471 1.00 50.19 72 PRO A CA 1
ATOM 564 C C . PRO A 1 72 ? -21.855 26.843 18.450 1.00 50.19 72 PRO A C 1
ATOM 566 O O . PRO A 1 72 ? -23.030 26.869 18.090 1.00 50.19 72 PRO A O 1
ATOM 569 N N . ILE A 1 73 ? -21.502 26.510 19.690 1.00 54.16 73 ILE A N 1
ATOM 570 C CA . ILE A 1 73 ? -22.448 26.507 20.798 1.00 54.16 73 ILE A CA 1
ATOM 571 C C . ILE A 1 73 ? -22.833 27.974 20.986 1.00 54.16 73 ILE A C 1
ATOM 573 O O . ILE A 1 73 ? -22.087 28.749 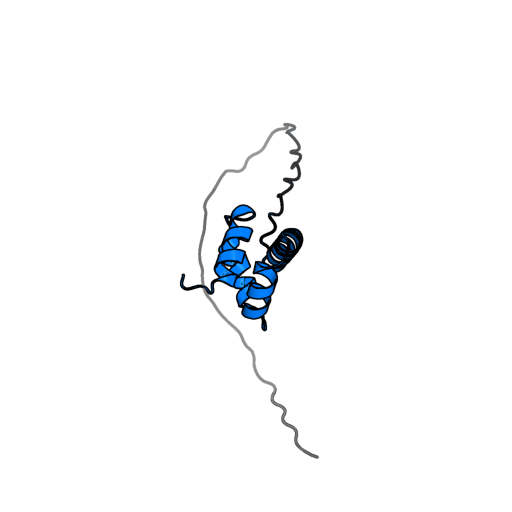21.581 1.00 54.16 73 ILE A O 1
ATOM 577 N N . SER A 1 74 ? -23.964 28.379 20.411 1.00 47.81 74 SER A N 1
ATOM 578 C CA . SER A 1 74 ? -24.589 29.655 20.731 1.00 47.81 74 SER A CA 1
ATOM 579 C C . SER A 1 74 ? -24.972 29.632 22.207 1.00 47.81 74 SER A C 1
ATOM 581 O O . SER A 1 74 ? -25.886 28.925 22.624 1.00 47.81 74 SER A O 1
ATOM 583 N N . THR A 1 75 ? -24.237 30.394 23.005 1.00 56.91 75 THR A N 1
ATOM 584 C CA . THR A 1 75 ? -24.598 30.772 24.366 1.00 56.91 75 THR A CA 1
ATOM 585 C C . THR A 1 75 ? -25.819 31.699 24.327 1.00 56.91 75 THR A C 1
ATOM 587 O O . THR A 1 75 ? -25.757 32.740 23.671 1.00 56.91 75 THR A O 1
ATOM 590 N N . PRO A 1 76 ? -26.927 31.416 25.037 1.00 49.34 76 PRO A N 1
ATOM 591 C CA . PRO A 1 76 ? -27.874 32.461 25.375 1.00 49.34 76 PRO A CA 1
ATOM 592 C C . PRO A 1 76 ? -27.347 33.202 26.607 1.00 49.34 76 PRO A C 1
ATOM 594 O O . PRO A 1 76 ? -27.330 32.700 27.730 1.00 49.34 76 PRO A O 1
ATOM 597 N N . GLN A 1 77 ? -26.856 34.403 26.334 1.00 46.59 77 GLN A N 1
ATOM 598 C CA . GLN A 1 77 ? -26.431 35.424 27.274 1.00 46.59 77 GLN A CA 1
ATOM 599 C C . GLN A 1 77 ? -27.616 35.918 28.130 1.00 46.59 77 GLN A C 1
ATOM 601 O O . GLN A 1 77 ? -28.645 36.329 27.605 1.00 46.59 77 GLN A O 1
ATOM 606 N N . SER A 1 78 ? -27.422 35.835 29.449 1.00 46.25 78 SER A N 1
ATOM 607 C CA . SER A 1 78 ? -28.030 36.570 30.575 1.00 46.25 78 SER A CA 1
ATOM 608 C C . SER A 1 78 ? -29.247 37.486 30.339 1.00 46.25 78 SER A C 1
ATOM 610 O O . SER A 1 78 ? -29.144 38.489 29.635 1.00 46.25 78 SER A O 1
ATOM 612 N N . ASN A 1 79 ? -30.298 37.287 31.143 1.00 44.28 79 ASN A N 1
ATOM 613 C CA . ASN A 1 79 ? -31.136 38.382 31.647 1.00 44.28 79 ASN A CA 1
ATOM 614 C C . ASN A 1 79 ? -31.223 38.289 33.191 1.00 44.28 79 ASN A C 1
ATOM 616 O O . ASN A 1 79 ? -31.374 37.173 33.695 1.00 44.28 79 ASN A O 1
ATOM 620 N N . PRO A 1 80 ? -31.103 39.395 33.954 1.00 53.78 80 PRO A N 1
ATOM 621 C CA . PRO A 1 80 ? -31.083 39.369 35.413 1.00 53.78 80 PRO A CA 1
ATOM 622 C C . PRO A 1 80 ? -32.476 39.637 36.004 1.00 53.78 80 PRO A C 1
ATOM 624 O O . PRO A 1 80 ? -33.128 40.615 35.646 1.00 53.78 80 PRO A O 1
ATOM 627 N N . ALA A 1 81 ? -32.908 38.815 36.961 1.00 42.66 81 ALA A N 1
ATOM 628 C CA . ALA A 1 81 ? -33.921 39.190 37.952 1.00 42.66 81 ALA A CA 1
ATOM 629 C C . ALA A 1 81 ? -33.742 38.357 39.242 1.00 42.66 81 ALA A C 1
ATOM 631 O O . ALA A 1 81 ? -33.209 37.249 39.162 1.00 42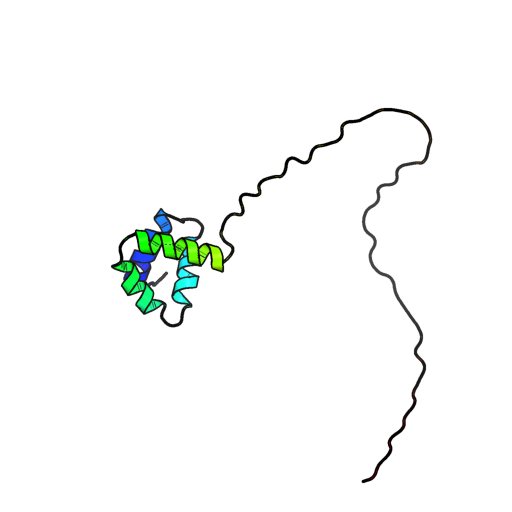.66 81 ALA A O 1
ATOM 632 N N . PRO A 1 82 ? -34.099 38.898 40.424 1.00 49.59 82 PRO A N 1
ATOM 633 C CA . PRO A 1 82 ? -33.432 38.572 41.683 1.00 49.59 82 PRO A CA 1
ATOM 634 C C . PRO A 1 82 ? -34.274 37.699 42.636 1.00 49.59 82 PRO A C 1
ATOM 636 O O . PRO A 1 82 ? -35.483 37.597 42.463 1.00 49.59 82 PRO A O 1
ATOM 639 N N . VAL A 1 83 ? -33.593 37.196 43.680 1.00 45.41 83 VAL A N 1
ATOM 640 C CA . VAL A 1 83 ? -34.076 36.593 44.951 1.00 45.41 83 VAL A CA 1
ATOM 641 C C . VAL A 1 83 ? -34.806 35.234 44.823 1.00 45.41 83 VAL A C 1
ATOM 643 O O . VAL A 1 83 ? -35.626 35.049 43.939 1.00 45.41 83 VAL A O 1
ATOM 646 N N . SER A 1 84 ? -34.543 34.181 45.602 1.00 39.28 84 SER A N 1
ATOM 647 C CA . SER A 1 84 ? -34.023 34.064 46.968 1.00 39.28 84 SER A CA 1
ATOM 648 C C . SER A 1 84 ? -33.252 32.749 47.179 1.00 39.28 84 SER A C 1
ATOM 650 O O . SER A 1 84 ? -33.510 31.763 46.497 1.00 39.28 84 SER A O 1
ATOM 652 N N . ASP A 1 85 ? -32.332 32.807 48.147 1.00 45.00 85 ASP A N 1
ATOM 653 C CA . ASP A 1 85 ? -31.815 31.770 49.057 1.00 45.00 85 ASP A CA 1
ATOM 654 C C . ASP A 1 85 ? -31.822 30.290 48.642 1.00 45.00 85 ASP A C 1
ATOM 656 O O . ASP A 1 85 ? -32.877 29.715 48.421 1.00 45.00 85 ASP A O 1
ATOM 660 N N . ILE A 1 86 ? -30.644 29.644 48.704 1.00 54.47 86 ILE A N 1
ATOM 661 C CA . ILE A 1 86 ? -30.335 28.438 49.521 1.00 54.47 86 ILE A CA 1
ATOM 662 C C . ILE A 1 86 ? -28.933 27.902 49.130 1.00 54.47 86 ILE A C 1
ATOM 664 O O . ILE A 1 86 ? -28.562 27.955 47.956 1.00 54.47 86 ILE A O 1
ATOM 668 N N . PRO A 1 87 ? -28.088 27.477 50.095 1.00 46.62 87 PRO A N 1
ATOM 669 C CA . PRO A 1 87 ? -26.644 27.645 49.983 1.00 46.62 87 PRO A CA 1
ATOM 670 C C . PRO A 1 87 ? -25.892 26.491 49.306 1.00 46.62 87 PRO A C 1
ATOM 672 O O . PRO A 1 87 ? -26.244 25.317 49.392 1.00 46.62 87 PRO A O 1
ATOM 675 N N . LEU A 1 88 ? -24.775 26.901 48.703 1.00 51.44 88 LEU A N 1
ATOM 676 C CA . LEU A 1 88 ? -23.616 26.142 48.237 1.00 51.44 88 LEU A CA 1
ATOM 677 C C . LEU A 1 88 ? -23.237 24.960 49.140 1.00 51.44 88 LEU A C 1
ATOM 679 O O . LEU A 1 88 ? -22.803 25.204 50.261 1.00 51.44 88 LEU A O 1
ATOM 683 N N . GLN A 1 89 ? -23.203 23.736 48.597 1.00 48.22 89 GLN A N 1
ATOM 684 C CA . GLN A 1 89 ? -22.172 22.750 48.952 1.00 48.22 89 GLN A CA 1
ATOM 685 C C . GLN A 1 89 ? -21.768 21.917 47.728 1.00 48.22 89 GLN A C 1
ATOM 687 O O . GLN A 1 89 ? -22.431 20.969 47.319 1.00 48.22 89 GLN A O 1
ATOM 692 N N . PHE A 1 90 ? -20.625 22.299 47.157 1.00 49.50 90 PHE A N 1
ATOM 693 C CA . PHE A 1 90 ? -19.733 21.388 46.455 1.00 49.50 90 PHE A CA 1
ATOM 694 C C . PHE A 1 90 ? -19.232 20.343 47.454 1.00 49.50 90 PHE A C 1
ATOM 696 O O . PHE A 1 90 ? -18.557 20.726 48.403 1.00 49.50 90 PHE A O 1
ATOM 703 N N . THR A 1 91 ? -19.446 19.053 47.196 1.00 52.97 91 THR A N 1
ATOM 704 C CA . THR A 1 91 ? -18.429 18.034 47.492 1.00 52.97 91 THR A CA 1
ATOM 705 C C . THR A 1 91 ? -18.511 16.842 46.528 1.00 52.97 91 THR A C 1
ATOM 707 O O . THR A 1 91 ? -19.593 16.488 46.058 1.00 52.97 91 THR A O 1
ATOM 710 N N . PRO A 1 92 ? -17.348 16.257 46.186 1.00 51.16 92 PRO A N 1
ATOM 711 C CA . PRO A 1 92 ? -17.173 15.237 45.161 1.00 51.16 92 PRO A CA 1
ATOM 712 C C . PRO A 1 92 ? -17.143 13.822 45.771 1.00 51.16 92 PRO A C 1
ATOM 714 O O . PRO A 1 92 ? -16.758 13.667 46.920 1.00 51.16 92 PRO A O 1
ATOM 717 N N . PHE A 1 93 ? -17.478 12.801 44.974 1.00 47.53 93 PHE A N 1
ATOM 718 C CA . PHE A 1 93 ? -17.270 11.360 45.223 1.00 47.53 93 PHE A CA 1
ATOM 719 C C . PHE A 1 93 ? -17.728 10.771 46.580 1.00 47.53 93 PHE A C 1
ATOM 721 O O . PHE A 1 93 ? -17.223 11.087 47.652 1.00 47.53 93 PHE A O 1
ATOM 728 N N . SER A 1 94 ? -18.568 9.732 46.530 1.00 48.09 94 SER A N 1
ATOM 729 C CA . SER A 1 94 ? -18.558 8.691 47.567 1.00 48.09 94 SER A CA 1
ATOM 730 C C . SER A 1 94 ? -18.774 7.291 46.971 1.00 48.09 94 SER A C 1
ATOM 732 O O . SER A 1 94 ? -19.649 7.126 46.117 1.00 48.09 94 SER A O 1
ATOM 734 N N . PRO A 1 95 ? -17.959 6.296 47.381 1.00 51.50 95 PRO A N 1
ATOM 735 C CA . PRO A 1 95 ? -18.025 4.906 46.943 1.00 51.50 95 PRO A CA 1
ATOM 736 C C . PRO A 1 95 ? -18.965 4.050 47.820 1.00 51.50 95 PRO A C 1
ATOM 738 O O . PRO A 1 95 ? -19.210 4.370 48.975 1.00 51.50 95 PRO A O 1
ATOM 741 N N . ALA A 1 96 ? -19.452 2.953 47.226 1.00 46.47 96 ALA A N 1
ATOM 742 C CA . ALA A 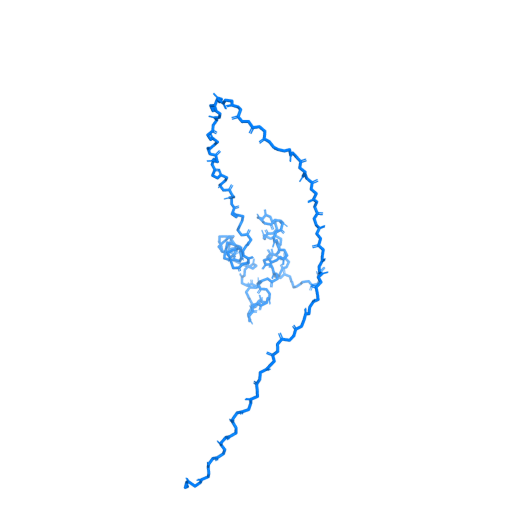1 96 ? -19.982 1.694 47.786 1.00 46.47 96 ALA A CA 1
ATOM 743 C C . ALA A 1 96 ? -20.610 1.644 49.205 1.00 46.47 96 ALA A C 1
ATOM 745 O O . ALA A 1 96 ? -19.920 1.846 50.197 1.00 46.47 96 ALA A O 1
ATOM 746 N N . SER A 1 97 ? -21.833 1.086 49.316 1.00 46.25 97 SER A N 1
ATOM 747 C CA . SER A 1 97 ? -22.153 0.118 50.390 1.00 46.25 97 SER A CA 1
ATOM 748 C C . SER A 1 97 ? -23.404 -0.758 50.133 1.00 46.25 97 SER A C 1
ATOM 750 O O . SER A 1 97 ? -24.519 -0.267 50.020 1.00 46.25 97 SER A O 1
ATOM 752 N N . SER A 1 98 ? -23.162 -2.071 50.040 1.00 44.44 98 SER A N 1
ATOM 753 C CA . SER A 1 98 ? -23.762 -3.212 50.775 1.00 44.44 98 SER A CA 1
ATOM 754 C C . SER A 1 98 ? -25.287 -3.449 50.971 1.00 44.44 98 SER A C 1
ATOM 756 O O . SER A 1 98 ? -25.855 -2.925 51.919 1.00 44.44 98 SER A O 1
ATOM 758 N N . ARG A 1 99 ? -25.792 -4.499 50.269 1.00 48.09 99 ARG A N 1
ATOM 759 C CA . ARG A 1 99 ? -26.572 -5.705 50.739 1.00 48.09 99 ARG A CA 1
ATOM 760 C C . ARG A 1 99 ? -27.999 -5.524 51.350 1.00 48.09 99 ARG A C 1
ATOM 762 O O . ARG A 1 99 ? -28.311 -4.428 51.785 1.00 48.09 99 ARG A O 1
ATOM 769 N N . PRO A 1 100 ? -28.806 -6.594 51.616 1.00 50.47 100 PRO A N 1
ATOM 770 C CA . PRO A 1 100 ? -29.088 -7.898 50.953 1.00 50.47 100 PRO A CA 1
ATOM 771 C C . PRO A 1 100 ? -30.625 -8.249 50.888 1.00 50.47 100 PRO A C 1
ATOM 773 O O . PRO A 1 100 ? -31.450 -7.432 51.274 1.00 50.47 100 PRO A O 1
ATOM 776 N N . PHE A 1 101 ? -30.975 -9.503 50.513 1.00 43.19 101 PHE A N 1
ATOM 777 C CA . PHE A 1 101 ? -32.296 -10.203 50.618 1.00 43.19 101 PHE A CA 1
ATOM 778 C C . PHE A 1 101 ? -33.364 -9.847 49.550 1.00 43.19 101 PHE A C 1
ATOM 780 O O . PHE A 1 101 ? -33.473 -8.703 49.143 1.00 43.19 101 PHE A O 1
ATOM 787 N N . SER A 1 102 ? -34.176 -10.750 48.977 1.00 45.94 102 SER A N 1
ATOM 788 C CA . SER A 1 102 ? -34.559 -12.140 49.289 1.00 45.94 102 SER A CA 1
ATOM 789 C C . SER A 1 102 ? -34.920 -12.898 48.001 1.00 45.94 102 SER A C 1
ATOM 791 O O . SER A 1 102 ? -35.600 -12.350 47.135 1.00 45.94 102 SER A O 1
ATOM 793 N N . SER A 1 103 ? -34.573 -14.183 47.910 1.00 52.06 103 SER A N 1
ATOM 794 C CA . SER A 1 103 ? -35.278 -15.140 47.039 1.00 52.06 103 SER A CA 1
ATOM 795 C C . SER A 1 103 ? -36.645 -15.509 47.635 1.00 52.06 103 SER A C 1
ATOM 797 O O . SER A 1 103 ? -36.811 -15.456 48.856 1.00 52.06 103 SER A O 1
ATOM 799 N N . PRO A 1 104 ? -37.575 -16.015 46.812 1.00 50.12 104 PRO A N 1
ATOM 800 C CA . PRO A 1 104 ? -38.204 -17.278 47.173 1.00 50.12 104 PRO A CA 1
ATOM 801 C C . PRO A 1 104 ? -38.219 -18.302 46.031 1.00 50.12 104 PRO A C 1
ATOM 803 O O . PRO A 1 104 ? -37.863 -18.042 44.886 1.00 50.12 104 PRO A O 1
ATOM 806 N N . ALA A 1 105 ? -38.559 -19.509 46.457 1.00 40.56 105 ALA A N 1
ATOM 807 C CA . ALA A 1 105 ? -38.223 -20.810 45.922 1.00 40.56 105 ALA A CA 1
ATOM 808 C C . ALA A 1 105 ? -39.120 -21.320 44.776 1.00 40.56 105 ALA A C 1
ATOM 810 O O . ALA A 1 105 ? -40.309 -21.032 44.710 1.00 40.56 105 ALA A O 1
ATOM 811 N N . THR A 1 106 ? -38.509 -22.177 43.955 1.00 48.81 106 THR A N 1
ATOM 812 C CA . THR A 1 106 ? -38.972 -23.523 43.571 1.00 48.81 106 THR A CA 1
ATOM 813 C C . THR A 1 106 ? -40.446 -23.726 43.207 1.00 48.81 106 THR A C 1
ATOM 815 O O . THR A 1 106 ? -41.285 -23.908 44.082 1.00 48.81 106 THR A O 1
ATOM 818 N N . LEU A 1 107 ? -40.703 -23.989 41.920 1.00 55.69 107 LEU A N 1
ATOM 819 C CA . LEU A 1 107 ? -41.633 -25.049 41.523 1.00 55.69 107 LEU A CA 1
ATOM 820 C C . LEU A 1 107 ? -40.974 -25.966 40.490 1.00 55.69 107 LEU A C 1
ATOM 822 O O . LEU A 1 107 ? -40.733 -25.623 39.337 1.00 55.69 107 LEU A O 1
ATOM 826 N N . ARG A 1 108 ? -40.656 -27.156 40.988 1.00 46.59 108 ARG A N 1
ATOM 827 C CA . ARG A 1 108 ? -40.262 -28.356 40.265 1.00 46.59 108 ARG A CA 1
ATOM 828 C C . ARG A 1 108 ? -41.515 -28.927 39.597 1.00 46.59 108 ARG A C 1
ATOM 830 O O . ARG A 1 108 ? -42.486 -29.194 40.294 1.00 46.59 108 ARG A O 1
ATOM 837 N N . ALA A 1 109 ? -41.464 -29.198 38.300 1.00 46.16 109 ALA A N 1
ATOM 838 C CA . ALA A 1 109 ? -42.324 -30.199 37.678 1.00 46.16 109 ALA A CA 1
ATOM 839 C C . ALA A 1 109 ? -41.553 -30.852 36.529 1.00 46.16 109 ALA A C 1
ATOM 841 O O . ALA A 1 109 ? -41.462 -30.325 35.425 1.00 46.16 109 ALA A O 1
ATOM 842 N N . ALA A 1 110 ? -40.947 -31.995 36.840 1.00 49.44 110 ALA A N 1
ATOM 843 C CA . ALA A 1 110 ? -40.660 -33.004 35.839 1.00 49.44 110 ALA A CA 1
ATOM 844 C C . ALA A 1 110 ? -42.001 -33.592 35.387 1.00 49.44 110 ALA A C 1
ATOM 846 O O . ALA A 1 110 ? -42.848 -33.857 36.240 1.00 49.44 110 ALA A O 1
ATOM 847 N N . ASN A 1 111 ? -42.171 -33.844 34.091 1.00 52.22 111 ASN A N 1
ATOM 848 C CA . ASN A 1 111 ? -43.078 -34.895 33.655 1.00 52.22 111 ASN A CA 1
ATOM 849 C C . ASN A 1 111 ? -42.438 -35.727 32.534 1.00 52.22 111 ASN A C 1
ATOM 851 O O . ASN A 1 111 ? -41.847 -35.134 31.627 1.00 52.22 111 ASN A O 1
ATOM 855 N N . PRO A 1 112 ? -42.520 -37.069 32.607 1.00 59.19 112 PRO A N 1
ATOM 856 C CA . PRO A 1 112 ? -42.005 -37.992 31.602 1.00 59.19 112 PRO A CA 1
ATOM 857 C C . PRO A 1 112 ? -43.118 -38.468 30.643 1.00 59.19 112 PRO A C 1
ATOM 859 O O . PRO A 1 112 ? -44.296 -38.205 30.881 1.00 59.19 112 PRO A O 1
ATOM 862 N N . TYR A 1 113 ? -42.705 -39.250 29.634 1.00 47.59 113 TYR A N 1
ATOM 863 C CA . TYR A 1 113 ? -43.504 -40.000 28.642 1.00 47.59 113 TYR A CA 1
ATOM 864 C C . TYR A 1 113 ? -44.082 -39.113 27.519 1.00 47.59 113 TYR A C 1
ATOM 866 O O . TYR A 1 113 ? -44.774 -38.135 27.780 1.00 47.59 113 TYR A O 1
ATOM 874 N N . TRP A 1 114 ? -43.776 -39.341 26.241 1.00 48.12 114 TRP A N 1
ATOM 875 C CA . TRP A 1 114 ? -43.757 -40.598 25.479 1.00 48.12 114 TRP A CA 1
ATOM 876 C C . TRP A 1 114 ? -42.515 -40.767 24.602 1.00 48.12 114 TRP A C 1
ATOM 878 O O . TRP A 1 114 ? -42.025 -39.743 24.078 1.00 48.12 114 TRP A O 1
#